Protein AF-A0A7L6A844-F1 (afdb_monomer_lite)

pLDDT: mean 94.78, std 3.02, range [82.25, 97.56]

Structure (mmCIF, N/CA/C/O backbone):
data_AF-A0A7L6A844-F1
#
_entry.id   AF-A0A7L6A844-F1
#
loop_
_atom_site.group_PDB
_atom_site.id
_atom_site.type_symbol
_atom_site.label_atom_id
_atom_site.label_alt_id
_atom_site.label_comp_id
_atom_site.label_asym_id
_atom_site.label_entity_id
_atom_site.label_seq_id
_atom_site.pdbx_PDB_ins_code
_atom_site.Cartn_x
_atom_site.Cartn_y
_atom_site.Cartn_z
_atom_site.occupancy
_atom_site.B_iso_or_equiv
_atom_site.auth_seq_id
_atom_site.auth_comp_id
_atom_site.auth_asym_id
_atom_site.auth_atom_id
_atom_site.pdbx_PDB_model_num
ATOM 1 N N . MET A 1 1 ? 11.053 -7.450 -1.803 1.00 85.06 1 MET A N 1
ATOM 2 C CA . MET A 1 1 ? 10.758 -6.007 -1.695 1.00 85.06 1 MET A CA 1
ATOM 3 C C . MET A 1 1 ? 9.234 -5.850 -1.646 1.00 85.06 1 MET A C 1
ATOM 5 O O . MET A 1 1 ? 8.540 -6.734 -2.138 1.00 85.06 1 MET A O 1
ATOM 9 N N . VAL A 1 2 ? 8.706 -4.853 -0.923 1.00 93.94 2 VAL A N 1
ATOM 10 C CA . VAL A 1 2 ? 7.272 -4.808 -0.544 1.00 93.94 2 VAL A CA 1
ATOM 11 C C . VAL A 1 2 ? 6.354 -4.574 -1.748 1.00 93.94 2 VAL A C 1
ATOM 13 O O . VAL A 1 2 ? 5.292 -5.185 -1.821 1.00 93.94 2 VAL A O 1
ATOM 16 N N . LEU A 1 3 ? 6.775 -3.754 -2.716 1.00 94.69 3 LEU A N 1
ATOM 17 C CA . LEU A 1 3 ? 5.984 -3.477 -3.916 1.00 94.69 3 LEU A CA 1
ATOM 18 C C . LEU A 1 3 ? 5.805 -4.735 -4.778 1.00 94.69 3 LEU A C 1
ATOM 20 O O . LEU A 1 3 ? 4.707 -5.041 -5.216 1.00 94.69 3 LEU A O 1
ATOM 24 N N . GLU A 1 4 ? 6.867 -5.501 -4.976 1.00 96.12 4 GLU A N 1
ATOM 25 C CA . GLU A 1 4 ? 6.893 -6.727 -5.770 1.00 96.12 4 GLU A CA 1
ATOM 26 C C . GLU A 1 4 ? 6.022 -7.807 -5.137 1.00 96.12 4 GLU A C 1
ATOM 28 O O . GLU A 1 4 ? 5.319 -8.522 -5.847 1.00 96.12 4 GLU A O 1
ATOM 33 N N . LEU A 1 5 ? 6.031 -7.894 -3.803 1.00 96.88 5 LEU A N 1
ATOM 34 C CA . LEU A 1 5 ? 5.113 -8.762 -3.077 1.00 96.88 5 LEU A CA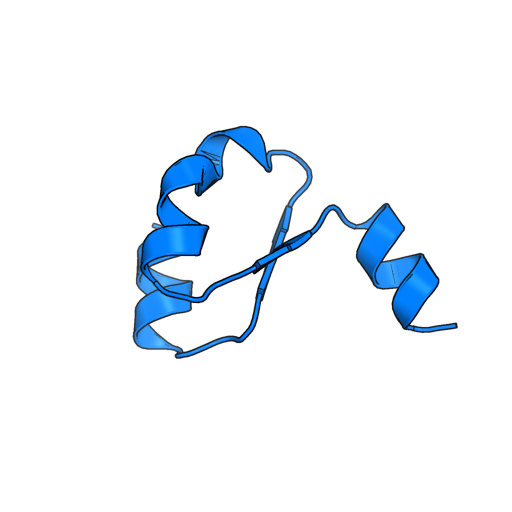 1
ATOM 35 C C . LEU A 1 5 ? 3.663 -8.329 -3.302 1.00 96.88 5 LEU A C 1
ATOM 37 O O . LEU A 1 5 ? 2.827 -9.176 -3.591 1.00 96.88 5 LEU A O 1
ATOM 41 N N . ALA A 1 6 ? 3.369 -7.032 -3.201 1.00 96.81 6 ALA A N 1
ATOM 42 C CA . ALA A 1 6 ? 2.022 -6.513 -3.404 1.00 96.81 6 ALA A CA 1
ATOM 43 C C . ALA A 1 6 ? 1.512 -6.774 -4.835 1.00 96.81 6 ALA A C 1
ATOM 45 O O . ALA A 1 6 ? 0.380 -7.218 -5.015 1.00 96.81 6 ALA A O 1
ATOM 46 N N . VAL A 1 7 ? 2.376 -6.596 -5.842 1.00 96.44 7 VAL A N 1
ATOM 47 C CA . VAL A 1 7 ? 2.083 -6.928 -7.247 1.00 96.44 7 VAL A CA 1
ATOM 48 C C . VAL A 1 7 ? 1.830 -8.423 -7.419 1.00 96.44 7 VAL A C 1
ATOM 50 O O . VAL A 1 7 ? 0.823 -8.809 -8.007 1.00 96.44 7 VAL A O 1
ATOM 53 N N . ALA A 1 8 ? 2.711 -9.275 -6.890 1.00 97.56 8 ALA A N 1
ATOM 54 C CA . ALA A 1 8 ? 2.583 -10.725 -7.016 1.00 97.56 8 ALA A CA 1
ATOM 55 C C . ALA A 1 8 ? 1.349 -11.277 -6.286 1.00 97.56 8 ALA A C 1
ATOM 57 O O . ALA A 1 8 ? 0.710 -12.206 -6.772 1.00 97.56 8 ALA A O 1
ATOM 58 N N . ALA A 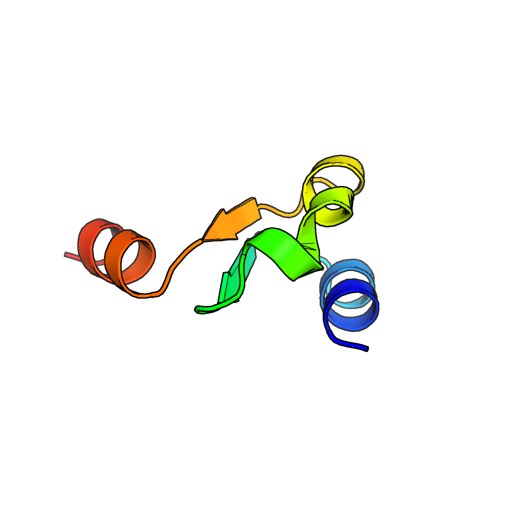1 9 ? 1.008 -10.698 -5.135 1.00 97.44 9 ALA A N 1
ATOM 59 C CA . ALA A 1 9 ? -0.157 -11.071 -4.342 1.00 97.44 9 ALA A CA 1
ATOM 60 C C . ALA A 1 9 ? -1.464 -10.429 -4.839 1.00 97.44 9 ALA A C 1
ATOM 62 O O . ALA A 1 9 ? -2.520 -10.735 -4.293 1.00 97.44 9 ALA A O 1
ATOM 63 N N . GLN A 1 10 ? -1.400 -9.551 -5.850 1.00 96.12 10 GLN A N 1
ATOM 64 C CA . GLN A 1 10 ? -2.543 -8.813 -6.399 1.00 96.12 10 GLN A CA 1
ATOM 65 C C . GLN A 1 10 ? -3.384 -8.116 -5.319 1.00 96.12 10 GLN A C 1
ATOM 67 O O . GLN A 1 10 ? -4.614 -8.111 -5.372 1.00 96.12 10 GLN A O 1
ATOM 72 N N . VAL A 1 11 ? -2.718 -7.551 -4.310 1.00 97.00 11 VAL A N 1
ATOM 73 C CA . VAL A 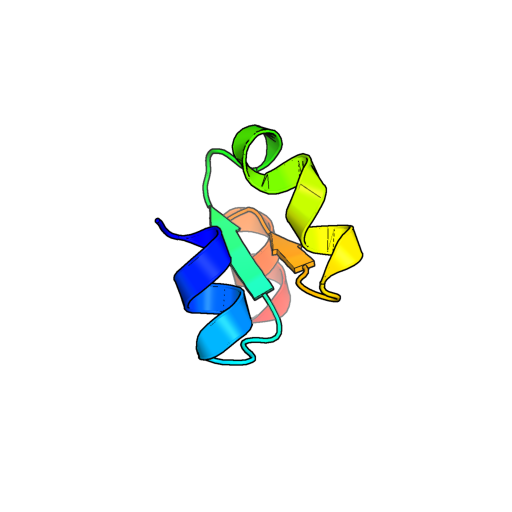1 11 ? -3.422 -6.833 -3.243 1.00 97.00 11 VAL A CA 1
ATOM 74 C C . VAL A 1 11 ? -3.912 -5.480 -3.759 1.00 97.00 11 VAL A C 1
ATOM 76 O O . VAL A 1 11 ? -3.230 -4.856 -4.574 1.00 97.00 11 VAL A O 1
ATOM 79 N N . PRO A 1 12 ? -5.060 -4.989 -3.270 1.00 94.81 12 PRO A N 1
ATOM 80 C CA . PRO A 1 12 ? -5.593 -3.705 -3.712 1.00 94.81 12 PRO A CA 1
ATOM 81 C C . PRO A 1 12 ? -4.769 -2.515 -3.198 1.00 94.81 12 PRO A C 1
ATOM 83 O O . PRO A 1 12 ? -4.723 -1.474 -3.852 1.00 94.81 12 PRO A O 1
ATOM 86 N N . CYS A 1 13 ? -4.097 -2.653 -2.048 1.00 96.50 13 CYS A N 1
ATOM 87 C CA . CYS A 1 13 ? -3.359 -1.552 -1.441 1.00 96.50 13 CYS A CA 1
ATOM 88 C C . CYS A 1 13 ? -2.150 -1.992 -0.600 1.00 96.50 13 CYS A C 1
ATOM 90 O O . CYS A 1 13 ? -2.064 -3.118 -0.105 1.00 96.50 13 CYS A O 1
ATOM 92 N N . ILE A 1 14 ? -1.214 -1.060 -0.422 1.00 96.75 14 ILE A N 1
ATOM 93 C CA . ILE A 1 14 ? -0.127 -1.093 0.557 1.00 96.75 14 ILE A CA 1
ATOM 94 C C . ILE A 1 14 ? -0.435 -0.042 1.620 1.00 96.75 14 ILE A C 1
ATOM 96 O O . ILE A 1 14 ? -0.653 1.124 1.303 1.00 96.75 14 ILE A O 1
ATOM 100 N N . VAL A 1 15 ? -0.364 -0.428 2.891 1.00 96.56 15 VAL A N 1
ATOM 101 C CA . VAL A 1 15 ? -0.495 0.508 4.012 1.00 96.56 15 VAL A CA 1
ATOM 102 C C . VAL A 1 15 ? 0.885 0.764 4.599 1.00 96.56 15 VAL A C 1
ATOM 104 O O . VAL A 1 15 ? 1.567 -0.166 5.030 1.00 96.56 15 VAL A O 1
ATOM 107 N N . SER A 1 16 ? 1.332 2.019 4.591 1.00 95.75 16 SER A N 1
ATOM 108 C CA . SER A 1 16 ? 2.681 2.381 5.027 1.00 95.75 16 SER A CA 1
ATOM 109 C C . SER A 1 16 ? 2.766 3.817 5.536 1.00 95.75 16 SER A C 1
ATOM 111 O O . SER A 1 16 ? 2.137 4.725 4.999 1.00 95.75 16 SER A O 1
ATOM 113 N N . PHE A 1 17 ? 3.619 4.055 6.536 1.00 96.06 17 PHE A N 1
ATOM 114 C CA . PHE A 1 17 ? 4.005 5.413 6.942 1.00 96.06 17 PHE A CA 1
ATOM 115 C C . PHE A 1 17 ? 4.923 6.101 5.914 1.00 96.06 17 PHE A C 1
ATOM 117 O O . PHE A 1 17 ? 5.025 7.325 5.899 1.00 96.06 17 PHE A O 1
ATOM 124 N N . ASN A 1 18 ? 5.562 5.334 5.024 1.00 94.06 18 ASN A N 1
ATOM 125 C CA . ASN A 1 18 ? 6.526 5.828 4.039 1.00 94.06 18 ASN A CA 1
ATOM 126 C C . ASN A 1 18 ? 5.949 5.810 2.617 1.00 94.06 18 ASN A C 1
ATOM 128 O O . ASN A 1 18 ? 6.554 5.259 1.700 1.00 94.06 18 ASN A O 1
ATOM 132 N N . ALA A 1 19 ? 4.776 6.414 2.410 1.00 91.94 19 ALA A N 1
ATOM 133 C CA . ALA A 1 19 ? 4.083 6.388 1.115 1.00 91.94 19 ALA A CA 1
ATOM 134 C C . ALA A 1 19 ? 4.952 6.877 -0.066 1.00 91.94 19 ALA A C 1
ATOM 136 O O . ALA A 1 19 ? 4.853 6.357 -1.176 1.00 91.94 19 ALA A O 1
ATOM 137 N N . LYS A 1 20 ? 5.870 7.820 0.190 1.00 92.06 20 LYS A N 1
ATOM 138 C CA . LYS A 1 20 ? 6.821 8.356 -0.801 1.00 92.06 20 L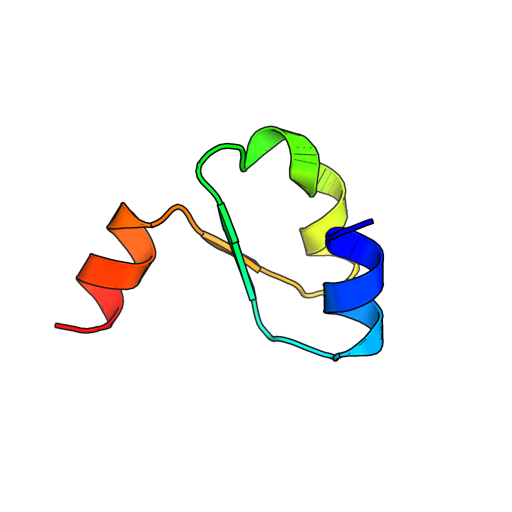YS A CA 1
ATOM 139 C C . LYS A 1 20 ? 7.710 7.288 -1.458 1.00 92.06 20 LYS A C 1
ATOM 141 O O . LYS A 1 20 ? 8.106 7.464 -2.607 1.00 92.06 20 LYS A O 1
ATOM 146 N N . ASP A 1 21 ? 7.994 6.188 -0.761 1.00 93.12 21 ASP A N 1
ATOM 147 C CA . ASP A 1 21 ? 8.864 5.117 -1.261 1.00 93.12 21 ASP A CA 1
ATOM 148 C C . ASP A 1 21 ? 8.139 4.232 -2.294 1.00 93.12 21 ASP A C 1
ATOM 150 O O . ASP A 1 21 ? 8.767 3.471 -3.028 1.00 93.12 21 ASP A O 1
ATOM 154 N N . PHE A 1 22 ? 6.812 4.363 -2.390 1.00 93.56 22 PHE A N 1
ATOM 155 C CA . PHE A 1 22 ? 5.942 3.547 -3.235 1.00 93.56 22 PHE A CA 1
ATOM 156 C C . PHE A 1 22 ? 5.332 4.328 -4.405 1.00 93.56 22 PHE A C 1
ATOM 158 O O . PHE A 1 22 ? 4.320 3.913 -4.960 1.00 93.56 22 PHE A O 1
ATOM 165 N N . GLY A 1 23 ? 5.958 5.425 -4.847 1.00 89.81 23 GLY A N 1
ATOM 166 C CA . GLY A 1 23 ? 5.488 6.213 -5.999 1.00 89.81 23 GLY A CA 1
ATOM 167 C C . GLY A 1 23 ? 5.141 5.397 -7.264 1.00 89.81 23 GLY A C 1
ATOM 168 O O . GLY A 1 23 ? 4.148 5.707 -7.923 1.00 89.81 23 GLY A O 1
ATOM 169 N N . PRO A 1 24 ? 5.882 4.326 -7.618 1.00 92.88 24 PRO A N 1
ATOM 170 C CA . PRO A 1 24 ? 5.525 3.470 -8.750 1.00 92.88 24 PRO A CA 1
ATOM 171 C C . PRO A 1 24 ? 4.276 2.593 -8.555 1.00 92.88 24 PRO A C 1
ATOM 173 O O . PRO A 1 24 ? 3.792 2.062 -9.551 1.00 92.88 24 PRO A O 1
ATOM 176 N N . ALA A 1 25 ? 3.747 2.428 -7.335 1.00 94.62 25 ALA A N 1
ATOM 177 C CA . ALA A 1 25 ? 2.636 1.516 -7.026 1.00 94.62 25 ALA A CA 1
ATOM 178 C C . ALA A 1 25 ? 1.374 1.792 -7.860 1.00 94.62 25 ALA A C 1
ATOM 180 O O . ALA A 1 25 ? 0.754 0.858 -8.368 1.00 94.62 25 ALA A O 1
ATOM 181 N N . ALA A 1 26 ? 1.083 3.070 -8.128 1.00 92.69 26 ALA A N 1
ATOM 182 C CA . ALA A 1 26 ? -0.044 3.480 -8.964 1.00 92.69 26 ALA A CA 1
ATOM 183 C C . ALA A 1 26 ? 0.015 2.899 -10.393 1.00 92.69 26 ALA A C 1
ATOM 185 O O . ALA A 1 26 ? -1.021 2.640 -10.999 1.00 92.69 26 ALA A O 1
ATOM 186 N N . ARG A 1 27 ? 1.215 2.630 -10.934 1.00 95.38 27 ARG A N 1
ATOM 187 C CA . ARG A 1 27 ? 1.386 2.008 -12.264 1.00 95.38 27 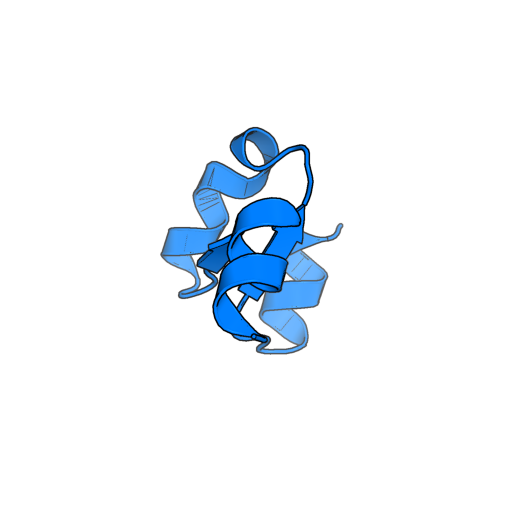ARG A CA 1
ATOM 188 C C . ARG A 1 27 ? 0.938 0.548 -12.298 1.00 95.38 27 ARG A C 1
ATOM 190 O O . ARG A 1 27 ? 0.698 0.017 -13.376 1.00 95.38 27 ARG A O 1
ATOM 197 N N . PHE A 1 28 ? 0.849 -0.084 -11.133 1.00 95.25 28 PHE A N 1
ATOM 198 C CA . PHE A 1 28 ? 0.418 -1.467 -10.964 1.00 95.25 28 PHE A CA 1
ATOM 199 C C . PHE A 1 28 ? -1.025 -1.571 -10.457 1.00 95.25 28 PHE A C 1
ATOM 201 O O . PHE A 1 28 ? -1.471 -2.668 -10.139 1.00 95.25 28 PHE A O 1
ATOM 208 N N . GLY A 1 29 ? -1.753 -0.449 -10.371 1.00 95.31 29 GLY A N 1
ATOM 209 C CA . GLY A 1 29 ? -3.111 -0.417 -9.825 1.00 95.31 29 GLY A CA 1
ATOM 210 C C . GLY A 1 29 ? -3.174 -0.658 -8.315 1.00 95.31 29 GLY A C 1
ATOM 211 O O . GLY A 1 29 ? -4.229 -1.022 -7.812 1.00 95.31 29 GLY A O 1
ATOM 212 N N . ILE A 1 30 ? -2.054 -0.476 -7.608 1.00 96.88 30 ILE A N 1
ATOM 213 C CA . ILE A 1 30 ? -1.959 -0.661 -6.160 1.00 96.88 30 ILE A CA 1
ATOM 214 C C . ILE A 1 30 ? -2.018 0.709 -5.499 1.00 96.88 30 ILE A C 1
ATOM 216 O O . ILE A 1 30 ? -1.177 1.576 -5.761 1.00 96.88 30 ILE A O 1
ATOM 220 N N . GLU A 1 31 ? -3.001 0.891 -4.628 1.00 96.44 31 GLU A N 1
ATOM 221 C CA . GLU A 1 31 ? -3.133 2.093 -3.817 1.00 96.44 31 GLU A CA 1
ATOM 222 C C . GLU A 1 31 ? -2.117 2.102 -2.671 1.00 96.44 31 GLU A C 1
ATOM 224 O O . GLU A 1 31 ? -1.708 1.055 -2.167 1.00 96.44 31 GLU A O 1
ATOM 229 N N . VAL A 1 32 ? -1.687 3.288 -2.243 1.00 96.69 32 VAL A N 1
ATOM 230 C CA . VAL A 1 32 ? -0.796 3.431 -1.090 1.00 96.69 32 VAL A CA 1
ATOM 231 C C . VAL A 1 32 ? -1.467 4.325 -0.066 1.00 96.69 32 VAL A C 1
ATOM 233 O O . VAL A 1 32 ? -1.594 5.529 -0.275 1.00 96.69 32 VAL A O 1
ATOM 236 N N . LEU A 1 33 ? -1.864 3.729 1.053 1.00 96.19 33 LEU A N 1
ATOM 237 C CA . LEU A 1 33 ? -2.533 4.413 2.149 1.00 96.19 33 LEU A CA 1
ATOM 238 C C . LEU A 1 33 ? -1.567 4.641 3.307 1.00 96.19 33 LEU A C 1
ATOM 240 O O . LEU A 1 33 ? -0.661 3.844 3.568 1.00 96.19 33 LEU A O 1
ATOM 244 N N . THR A 1 34 ? -1.803 5.712 4.059 1.00 96.56 34 THR A N 1
ATOM 245 C CA . THR A 1 34 ? -1.233 5.815 5.405 1.00 96.56 34 THR A CA 1
ATOM 246 C C . THR A 1 34 ? -2.129 5.064 6.392 1.00 96.56 34 THR A C 1
ATOM 248 O O . THR A 1 34 ? -3.334 4.967 6.156 1.00 96.56 34 THR A O 1
ATOM 251 N N . PRO A 1 35 ? -1.592 4.560 7.519 1.00 96.81 35 PRO A N 1
ATOM 252 C CA . PRO A 1 35 ? -2.408 3.874 8.519 1.00 96.81 35 PRO A CA 1
ATOM 253 C C . PRO A 1 35 ? -3.587 4.705 9.031 1.00 96.81 35 PRO A C 1
ATOM 255 O O . PRO A 1 35 ? -4.636 4.140 9.301 1.00 96.81 35 PRO A O 1
ATOM 258 N N . ASN A 1 36 ? -3.437 6.032 9.128 1.00 96.81 36 ASN A N 1
ATOM 259 C CA . ASN A 1 36 ? -4.531 6.901 9.560 1.00 96.81 36 ASN A CA 1
ATOM 260 C C . ASN A 1 36 ? -5.715 6.860 8.582 1.00 96.81 36 ASN A C 1
ATOM 262 O O . ASN A 1 36 ? -6.844 6.682 9.014 1.00 96.81 36 ASN A O 1
ATOM 266 N N . ILE A 1 37 ? -5.442 6.942 7.275 1.00 96.00 37 ILE A N 1
ATOM 267 C CA . ILE A 1 37 ? -6.485 6.887 6.239 1.00 96.00 37 ILE A CA 1
ATOM 268 C C . ILE A 1 37 ? -7.202 5.533 6.272 1.00 96.00 37 ILE A C 1
ATOM 270 O O . ILE A 1 37 ? -8.424 5.494 6.294 1.00 96.00 37 ILE A O 1
ATOM 274 N N . LEU A 1 38 ? -6.456 4.425 6.371 1.00 96.06 38 LEU A N 1
ATOM 275 C CA . LEU A 1 38 ? -7.080 3.102 6.479 1.00 96.06 38 LEU A CA 1
ATOM 276 C C . LEU A 1 38 ? -7.993 3.002 7.713 1.00 96.06 38 LEU A C 1
ATOM 278 O O . LEU A 1 38 ? -9.063 2.408 7.646 1.0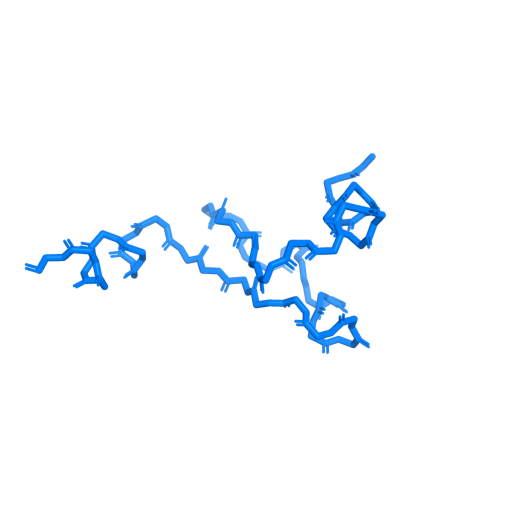0 96.06 38 LEU A O 1
ATOM 282 N N . LEU A 1 39 ? -7.562 3.539 8.858 1.00 96.31 39 LEU A N 1
ATOM 283 C CA . LEU A 1 39 ? -8.366 3.491 10.078 1.00 96.31 39 LEU A CA 1
ATOM 284 C C . LEU A 1 39 ? -9.659 4.299 9.945 1.00 96.31 39 LEU A C 1
ATOM 286 O O . LEU A 1 39 ? -10.678 3.850 10.455 1.00 96.31 39 LEU A O 1
ATOM 290 N N . GLU A 1 40 ? -9.627 5.442 9.260 1.00 96.56 40 GLU A N 1
ATOM 291 C CA . GLU A 1 40 ? -10.822 6.240 8.956 1.00 96.56 40 GLU A CA 1
ATOM 292 C C . GLU A 1 40 ? -11.803 5.483 8.038 1.00 96.56 40 GLU A C 1
ATOM 294 O O . GLU A 1 40 ? -13.010 5.603 8.219 1.00 96.56 40 GLU A O 1
ATOM 299 N N . GLU A 1 41 ? -11.316 4.661 7.102 1.00 94.19 41 GLU A N 1
ATOM 300 C CA . GLU A 1 41 ? -12.155 3.860 6.188 1.00 94.19 41 GLU A CA 1
ATOM 301 C C . GLU A 1 41 ? -12.819 2.636 6.840 1.00 94.19 41 GLU A C 1
ATOM 303 O O . GLU A 1 41 ? -13.805 2.115 6.317 1.00 94.19 41 GLU A O 1
ATOM 308 N N . LEU A 1 42 ? -12.270 2.142 7.953 1.00 92.62 42 LEU A N 1
ATOM 309 C CA . LEU A 1 42 ? -12.764 0.948 8.653 1.00 92.62 42 LEU A CA 1
ATOM 310 C C . LEU A 1 42 ? -13.792 1.249 9.755 1.00 92.62 42 LEU A C 1
ATOM 312 O O . LEU A 1 42 ? -14.287 0.308 10.383 1.00 92.62 42 LEU A O 1
ATOM 316 N N . GLN A 1 43 ? -14.061 2.526 10.031 1.00 82.25 43 GLN A N 1
ATOM 317 C CA . GLN A 1 43 ? -15.047 2.980 11.019 1.00 82.25 43 GLN A CA 1
ATOM 318 C C . GLN A 1 43 ? -16.469 2.976 10.457 1.00 82.25 43 GLN A C 1
ATOM 320 O O . GLN A 1 43 ? -17.382 2.637 11.246 1.00 82.25 43 GLN A O 1
#

Sequence (43 aa):
MVLELAVAAQVPCIVSFNAKDFGPAARFGIEVLTPNILLEELQ

Radius of gyration: 10.2 Å; chains: 1; bounding box: 26×19×23 Å

Secondary structure (DSSP, 8-state):
-HHHHHHHTT-SEEE-S-GGGGGGGGGGT-EEE-HHHHHHHT-

Foldseek 3Di:
DVLVVCLVVVPQEDEDPPQVVCVCSVVSNYHYHYPVVVVVVVD